Protein 3G1B (pdb70)

Sequence (167 aa):
LYRVLILNDDYTPAEFVVYVLERFFNKSREDATRIMLHVHQNGVGVCGVYTYEVAETKVAQVIDSARRHQHPLQCTMEKDSLYRVLILNDDYTPAEFVVYVLERFFNKSREDATRIMLHVHQNGVGVCGVYTYEVAETKVAQVIDSARRHQQHPLQCTMEKDWLFWLF

Radius of gyration: 15.79 Å; Cα contacts (8 Å, |Δi|>4): 301; chains: 4; bounding box: 32×27×41 Å

Structure (mmCIF, N/CA/C/O backbone):
data_3G1B
#
_entry.id   3G1B
#
_cell.length_a   33.597
_cell.length_b   54.017
_cell.length_c   44.891
_cell.angle_alpha   90.000
_cell.angle_beta   110.480
_cell.angle_gamma   90.000
#
_symmetry.space_group_name_H-M   'P 1 21 1'
#
loop_
_entity.id
_entity.type
_entity.pdbx_description
1 polymer 'ATP-dependent Clp protease adapter protein clpS'
2 polymer '10-residue peptide'
3 non-polymer 'MAGNESIUM ION'
4 water water
#
loop_
_atom_site.group_PDB
_atom_site.id
_atom_site.type_symbol
_atom_site.label_atom_id
_atom_site.label_alt_id
_atom_site.label_comp_id
_atom_site.label_asym_id
_atom_site.label_entity_id
_atom_site.label_seq_id
_atom_site.pdbx_PDB_ins_code
_atom_site.Cartn_x
_atom_site.Cartn_y
_atom_site.Cartn_z
_atom_site.occupancy
_atom_site.B_iso_or_equiv
_atom_site.auth_seq_id
_atom_site.auth_comp_id
_atom_site.auth_asym_id
_atom_site.auth_atom_id
_atom_site.pdbx_PDB_model_num
ATOM 1 N N . LEU A 1 6 ? -7.929 -4.411 24.902 1.00 14.90 40 LEU A N 1
ATOM 2 C CA . LEU A 1 6 ? -6.935 -4.773 25.892 1.00 13.69 40 LEU A CA 1
ATOM 3 C C . LEU A 1 6 ? -5.593 -4.995 25.205 1.00 13.17 40 LEU A C 1
ATOM 4 O O . LEU A 1 6 ? -5.528 -5.161 23.989 1.00 14.81 40 LEU A O 1
ATOM 19 N N . TYR A 1 7 ? -4.536 -5.034 26.005 1.00 12.22 41 TYR A N 1
ATOM 20 C CA . TYR A 1 7 ? -3.163 -5.085 25.520 1.00 13.67 41 TYR A CA 1
ATOM 21 C C . TYR A 1 7 ? -2.398 -6.169 26.252 1.00 12.66 41 TYR A C 1
ATOM 22 O O . TYR A 1 7 ? -2.442 -6.250 27.476 1.00 14.14 41 TYR A O 1
ATOM 40 N N . ARG A 1 8 ? -1.698 -7.011 25.499 1.00 11.94 42 ARG A N 1
ATOM 41 C CA . ARG A 1 8 ? -0.880 -8.053 26.084 1.00 12.32 42 ARG A CA 1
ATOM 42 C C . ARG A 1 8 ? 0.533 -7.513 26.302 1.00 13.18 42 ARG A C 1
ATOM 43 O O . ARG A 1 8 ? 1.065 -6.753 25.474 1.00 13.26 42 ARG A O 1
ATOM 64 N N . VAL A 1 9 ? 1.114 -7.878 27.439 1.00 11.46 43 VAL A N 1
ATOM 65 C CA . VAL A 1 9 ? 2.485 -7.541 27.772 1.00 10.87 43 VAL A CA 1
ATOM 66 C C . VAL A 1 9 ? 3.367 -8.735 27.429 1.00 11.48 43 VAL A C 1
ATOM 67 O O . VAL A 1 9 ? 3.066 -9.873 27.802 1.00 12.11 43 VAL A O 1
ATOM 80 N N . LEU A 1 10 ? 4.442 -8.469 26.694 1.00 11.46 44 LEU A N 1
ATOM 81 C CA . LEU A 1 10 ? 5.362 -9.494 26.227 1.00 11.39 44 LEU A CA 1
ATOM 82 C C . LEU A 1 10 ? 6.740 -9.327 26.826 1.00 11.35 44 LEU A C 1
ATOM 83 O O . LEU A 1 10 ? 7.191 -8.201 27.055 1.00 11.13 44 LEU A O 1
ATOM 99 N N . ILE A 1 11 ? 7.431 -10.441 27.050 1.00 11.32 45 ILE A N 1
ATOM 100 C CA . ILE A 1 11 ? 8.871 -10.377 27.259 1.00 10.67 45 ILE A CA 1
ATOM 101 C C . ILE A 1 11 ? 9.556 -11.106 26.116 1.00 10.90 45 ILE A C 1
ATOM 102 O O . ILE A 1 11 ? 9.024 -12.092 25.596 1.00 14.52 45 ILE A O 1
ATOM 118 N N . LEU A 1 12 ? 10.724 -10.602 25.720 1.00 11.68 46 LEU A N 1
ATOM 119 C CA . LEU A 1 12 ? 11.493 -11.164 24.624 1.00 10.80 46 LEU A CA 1
ATOM 120 C C . LEU A 1 12 ? 12.704 -11.878 25.203 1.00 10.41 46 LEU A C 1
ATOM 121 O O . LEU A 1 12 ? 13.255 -11.457 26.210 1.00 11.69 46 LEU A O 1
ATOM 137 N N . ASN A 1 13 ? 13.129 -12.960 24.559 1.00 11.91 47 ASN A N 1
ATOM 138 C CA . ASN A 1 13 ? 14.331 -13.659 24.985 1.00 10.96 47 ASN A CA 1
ATOM 139 C C . ASN A 1 13 ? 15.582 -12.838 24.692 1.00 11.50 47 ASN A C 1
ATOM 140 O O . ASN A 1 13 ? 15.607 -12.052 23.761 1.00 14.14 47 ASN A O 1
ATOM 151 N N . ASP A 1 14 ? 16.604 -13.034 25.511 1.00 13.80 48 ASP A N 1
ATOM 152 C CA . ASP A 1 14 ? 17.938 -12.514 25.224 1.00 14.76 48 ASP A CA 1
ATOM 153 C C . ASP A 1 14 ? 18.917 -13.494 25.867 1.00 14.87 48 ASP A C 1
ATOM 154 O O . ASP A 1 14 ? 18.500 -14.344 26.666 1.00 16.48 48 ASP A O 1
ATOM 163 N N . ASP A 1 15 ? 20.201 -13.389 25.543 1.00 17.26 49 ASP A N 1
ATOM 164 C CA . ASP A 1 15 ? 21.173 -14.370 26.029 1.00 22.29 49 ASP A CA 1
ATOM 165 C C . ASP A 1 15 ? 21.889 -13.951 27.317 1.00 20.10 49 ASP A C 1
ATOM 166 O O . ASP A 1 15 ? 22.865 -14.581 27.716 1.00 22.55 49 ASP A O 1
ATOM 175 N N . TYR A 1 16 ? 21.409 -12.888 27.951 1.00 14.36 50 TYR A N 1
ATOM 176 C CA . TYR A 1 16 ? 22.046 -12.329 29.141 1.00 16.19 50 TYR A CA 1
ATOM 177 C C . TYR A 1 16 ? 21.245 -12.445 30.436 1.00 15.27 50 TYR A C 1
ATOM 178 O O . TYR A 1 16 ? 21.808 -12.691 31.505 1.00 16.75 50 TYR A O 1
ATOM 196 N N . THR A 1 17 ? 19.947 -12.193 30.359 1.00 12.34 51 THR A N 1
ATOM 197 C CA . THR A 1 17 ? 19.118 -12.174 31.555 1.00 11.73 51 THR A CA 1
ATOM 198 C C . THR A 1 17 ? 19.031 -13.590 32.129 1.00 11.87 51 THR A C 1
ATOM 199 O O . THR A 1 17 ? 18.664 -14.524 31.399 1.00 13.24 51 THR A O 1
ATOM 210 N N . PRO A 1 18 ? 19.350 -13.764 33.431 1.00 13.27 52 PRO A N 1
ATOM 211 C CA . PRO A 1 18 ? 19.188 -15.105 34.015 1.00 11.67 52 PRO A CA 1
ATOM 212 C C . PRO A 1 18 ? 17.744 -15.587 34.046 1.00 11.31 52 PRO A C 1
ATOM 213 O O . PRO A 1 18 ? 16.818 -14.820 34.338 1.00 13.08 52 PRO A O 1
ATOM 224 N N . ALA A 1 19 ? 17.566 -16.872 33.791 1.00 11.94 53 ALA A N 1
ATOM 225 C CA . ALA A 1 19 ? 16.265 -17.498 33.859 1.00 13.27 53 ALA A CA 1
ATOM 226 C C . ALA A 1 19 ? 15.573 -17.211 35.189 1.00 12.91 53 ALA A C 1
ATOM 227 O O . ALA A 1 19 ? 14.376 -16.966 35.230 1.00 12.97 53 ALA A O 1
ATOM 234 N N . GLU A 1 20 ? 16.328 -17.217 36.283 1.00 12.91 54 GLU A N 1
ATOM 235 C CA . GLU A 1 20 ? 15.750 -17.026 37.605 1.00 14.86 54 GLU A CA 1
ATOM 236 C C . GLU A 1 20 ? 15.183 -15.622 37.755 1.00 13.98 54 GLU A C 1
ATOM 237 O O . GLU A 1 20 ? 14.237 -15.397 38.514 1.00 13.44 54 GLU A O 1
ATOM 249 N N . PHE A 1 21 ? 15.771 -14.660 37.046 1.00 11.29 55 PHE A N 1
ATOM 250 C CA . PHE A 1 21 ? 15.263 -13.303 37.104 1.00 11.58 55 PHE A CA 1
ATOM 251 C C . PHE A 1 21 ? 13.951 -13.186 36.343 1.00 12.24 55 PHE A C 1
ATOM 252 O O . PHE A 1 21 ? 13.037 -12.488 36.775 1.00 11.33 55 PHE A O 1
ATOM 269 N N . VAL A 1 22 ? 13.854 -13.866 35.212 1.00 11.84 56 VAL A N 1
ATOM 270 C CA . VAL A 1 22 ? 12.614 -13.889 34.450 1.00 13.32 56 VAL A CA 1
ATOM 271 C C . VAL A 1 22 ? 11.488 -14.491 35.292 1.00 11.43 56 VAL A C 1
ATOM 272 O O . VAL A 1 22 ? 10.387 -13.949 35.349 1.00 11.77 56 VAL A O 1
ATOM 285 N N . VAL A 1 23 ? 11.764 -15.596 35.983 1.00 10.60 57 VAL A N 1
ATOM 286 C CA . VAL A 1 23 ? 10.788 -16.185 36.889 1.00 10.86 57 VAL A CA 1
ATOM 287 C C . VAL A 1 23 ? 10.379 -15.179 37.961 1.00 11.32 57 VAL A C 1
ATOM 288 O O . VAL A 1 23 ? 9.188 -14.997 38.225 1.00 12.21 57 VAL A O 1
ATOM 301 N N . TYR A 1 24 ? 11.346 -14.501 38.559 1.00 11.07 58 TYR A N 1
ATOM 302 C CA . TYR A 1 24 ? 11.044 -13.453 39.553 1.00 10.95 58 TYR A CA 1
ATOM 303 C C . TYR A 1 24 ? 10.097 -12.379 38.987 1.00 11.13 58 TYR A C 1
ATOM 304 O O . TYR A 1 24 ? 9.098 -12.013 39.623 1.00 12.75 58 TYR A O 1
ATOM 322 N N . VAL A 1 25 ? 10.423 -11.861 37.808 1.00 12.07 59 VAL A N 1
ATOM 323 C CA . VAL A 1 25 ? 9.603 -10.842 37.163 1.00 13.97 59 VAL A CA 1
ATOM 324 C C . VAL A 1 25 ? 8.164 -11.329 36.997 1.00 11.91 59 VAL A C 1
ATOM 325 O O . VAL A 1 25 ? 7.209 -10.601 37.255 1.00 12.58 59 VAL A O 1
ATOM 338 N N . LEU A 1 26 ? 8.002 -12.556 36.537 1.00 10.54 60 LEU A N 1
ATOM 339 C CA . LEU A 1 26 ? 6.677 -13.081 36.252 1.00 9.53 60 LEU A CA 1
ATOM 340 C C . LEU A 1 26 ? 5.875 -13.243 37.544 1.00 11.56 60 LEU A C 1
ATOM 341 O O . LEU A 1 26 ? 4.683 -12.926 37.577 1.00 11.89 60 LEU A O 1
ATOM 357 N N . GLU A 1 27 ? 6.524 -13.750 38.595 1.00 10.98 61 GLU A N 1
ATOM 358 C CA . GLU A 1 27 ? 5.890 -13.884 39.902 1.00 12.64 61 GLU A CA 1
ATOM 359 C C . GLU A 1 27 ? 5.514 -12.523 40.478 1.00 13.44 61 GLU A C 1
ATOM 360 O O . GLU A 1 27 ? 4.390 -12.319 40.921 1.00 14.42 61 GLU A O 1
ATOM 372 N N . ARG A 1 28 ? 6.456 -11.590 40.465 1.00 12.68 62 ARG A N 1
ATOM 373 C CA . ARG A 1 28 ? 6.243 -10.320 41.149 1.00 11.70 62 ARG A CA 1
ATOM 374 C C . ARG A 1 28 ? 5.316 -9.374 40.388 1.00 16.53 62 ARG A C 1
ATOM 375 O O . ARG A 1 28 ? 4.395 -8.814 40.975 1.00 16.02 62 ARG A O 1
ATOM 396 N N . PHE A 1 29 ? 5.582 -9.162 39.102 1.00 12.48 63 PHE A N 1
ATOM 397 C CA . PHE A 1 29 ? 4.869 -8.131 38.352 1.00 13.30 63 PHE A CA 1
ATOM 398 C C . PHE A 1 29 ? 3.642 -8.650 37.632 1.00 11.88 63 PHE A C 1
ATOM 399 O O . PHE A 1 29 ? 2.798 -7.864 37.227 1.00 13.30 63 PHE A O 1
ATOM 416 N N . PHE A 1 30 ? 3.526 -9.966 37.479 1.00 10.61 64 PHE A N 1
ATOM 417 C CA . PHE A 1 30 ? 2.380 -10.535 36.782 1.00 10.86 64 PHE A CA 1
ATOM 418 C C . PHE A 1 30 ? 1.644 -11.603 37.608 1.00 12.06 64 PHE A C 1
ATOM 419 O O . PHE A 1 30 ? 0.771 -12.299 37.094 1.00 13.76 64 PHE A O 1
ATOM 436 N N . ASN A 1 31 ? 2.027 -11.697 38.878 1.00 12.43 65 ASN A N 1
ATOM 437 C CA . ASN A 1 31 ? 1.338 -12.553 39.851 1.00 12.60 65 ASN A CA 1
ATOM 438 C C . ASN A 1 31 ? 1.230 -13.998 39.411 1.00 13.54 65 ASN A C 1
ATOM 439 O O . ASN A 1 31 ? 0.237 -14.665 39.699 1.00 13.51 65 ASN A O 1
ATOM 450 N N . LYS A 1 32 ? 2.254 -14.493 38.725 1.00 12.45 66 LYS A N 1
ATOM 451 C CA . LYS A 1 32 ? 2.285 -15.889 38.305 1.00 12.33 66 LYS A CA 1
ATOM 452 C C . LYS A 1 32 ? 2.758 -16.773 39.434 1.00 12.48 66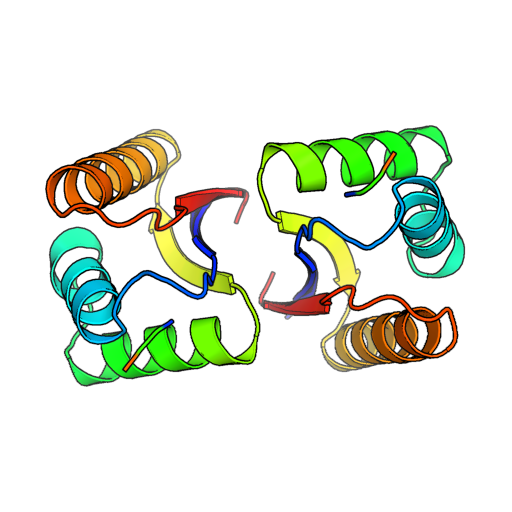 LYS A C 1
ATOM 453 O O . LYS A 1 32 ? 3.656 -16.406 40.187 1.00 12.64 66 LYS A O 1
ATOM 472 N N . SER A 1 33 ? 2.161 -17.951 39.539 1.00 13.13 67 SER A N 1
ATOM 473 C CA . SER A 1 33 ? 2.669 -18.971 40.440 1.00 11.42 67 SER A CA 1
ATOM 474 C C . SER A 1 33 ? 4.059 -19.400 39.991 1.00 11.47 67 SER A C 1
ATOM 475 O O . SER A 1 33 ? 4.464 -19.137 38.849 1.00 12.37 67 SER A O 1
ATOM 483 N N . ARG A 1 34 ? 4.802 -20.050 40.875 1.00 12.12 68 ARG A N 1
ATOM 484 C CA . ARG A 1 34 ? 6.146 -20.486 40.521 1.00 13.50 68 ARG A CA 1
ATOM 485 C C . ARG A 1 34 ? 6.113 -21.336 39.253 1.00 14.27 68 ARG A C 1
ATOM 486 O O . ARG A 1 34 ? 6.911 -21.125 38.338 1.00 13.13 68 ARG A O 1
ATOM 507 N N . GLU A 1 35 ? 5.210 -22.307 39.194 1.00 12.74 69 GLU A N 1
ATOM 508 C CA . GLU A 1 35 ? 5.159 -23.204 38.051 1.00 13.39 69 GLU A CA 1
ATOM 509 C C . GLU A 1 35 ? 4.782 -22.448 36.769 1.00 12.76 69 GLU A C 1
ATOM 510 O O . GLU A 1 35 ? 5.347 -22.702 35.714 1.00 14.08 69 GLU A O 1
ATOM 522 N N . ASP A 1 36 ? 3.797 -21.561 36.851 1.00 12.69 70 ASP A N 1
ATOM 523 C CA . ASP A 1 36 ? 3.330 -20.829 35.676 1.00 13.01 70 ASP A CA 1
ATOM 524 C C . ASP A 1 36 ? 4.448 -19.885 35.186 1.00 12.43 70 ASP A C 1
ATOM 525 O O . ASP A 1 36 ? 4.690 -19.744 33.986 1.00 12.02 70 ASP A O 1
ATOM 534 N N . ALA A 1 37 ? 5.138 -19.253 36.126 1.00 11.41 71 ALA A N 1
A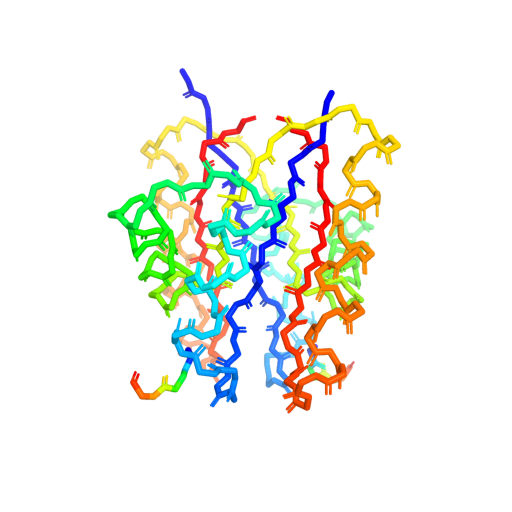TOM 535 C CA . ALA A 1 37 ? 6.261 -18.401 35.788 1.00 11.44 71 ALA A CA 1
ATOM 536 C C . ALA A 1 37 ? 7.360 -19.195 35.091 1.00 12.72 71 ALA A C 1
ATOM 537 O O . ALA A 1 37 ? 7.951 -18.722 34.117 1.00 11.72 71 ALA A O 1
ATOM 544 N N . THR A 1 38 ? 7.653 -20.377 35.619 1.00 11.40 72 THR A N 1
ATOM 545 C CA . THR A 1 38 ? 8.650 -21.259 35.012 1.00 10.74 72 THR A CA 1
ATOM 546 C C . THR A 1 38 ? 8.229 -21.654 33.583 1.00 11.55 72 THR A C 1
ATOM 547 O O . THR A 1 38 ? 9.037 -21.626 32.636 1.00 11.48 72 THR A O 1
ATOM 558 N N . ARG A 1 39 ? 6.956 -21.993 33.420 1.00 10.31 73 ARG A N 1
ATOM 559 C CA . ARG A 1 39 ? 6.390 -22.365 32.134 1.00 11.51 73 ARG A CA 1
ATOM 560 C C . ARG A 1 39 ? 6.605 -21.261 31.105 1.00 10.82 73 ARG A C 1
ATOM 561 O O . ARG A 1 39 ? 7.044 -21.503 29.981 1.00 11.15 73 ARG A O 1
ATOM 582 N N . ILE A 1 40 ? 6.268 -20.034 31.479 1.00 10.25 74 ILE A N 1
ATOM 583 C CA . ILE A 1 40 ? 6.351 -18.929 30.539 1.00 10.42 74 ILE A CA 1
ATOM 584 C C . ILE A 1 40 ? 7.835 -18.629 30.267 1.00 11.58 74 ILE A C 1
ATOM 585 O O . ILE A 1 40 ? 8.224 -18.387 29.126 1.00 12.19 74 ILE A O 1
ATOM 601 N N . MET A 1 41 ? 8.670 -18.667 31.299 1.00 12.25 75 MET A N 1
ATOM 602 C CA . MET A 1 41 ? 10.091 -18.459 31.114 1.00 12.46 75 MET A CA 1
ATOM 603 C C . MET A 1 41 ? 10.658 -19.442 30.076 1.00 11.29 75 MET A C 1
ATOM 604 O O . MET A 1 41 ? 11.419 -19.038 29.189 1.00 12.79 75 MET A O 1
ATOM 618 N N . LEU A 1 42 ? 10.286 -20.719 30.169 1.00 11.41 76 LEU A N 1
ATOM 619 C CA . LEU A 1 42 ? 10.790 -21.720 29.220 1.00 11.25 76 LEU A CA 1
ATOM 620 C C . LEU A 1 42 ? 10.274 -21.463 27.833 1.00 13.61 76 LEU A C 1
ATOM 621 O O . LEU A 1 42 ? 10.988 -21.657 26.841 1.00 14.07 76 LEU A O 1
ATOM 637 N N . HIS A 1 43 ? 9.016 -21.054 27.744 1.00 14.11 77 HIS A N 1
ATOM 638 C CA . HIS A 1 43 ? 8.422 -20.774 26.461 1.00 14.89 77 HIS A CA 1
ATOM 639 C C . HIS A 1 43 ? 9.166 -19.633 25.764 1.00 15.35 77 HIS A C 1
ATOM 640 O O . HIS A 1 43 ? 9.442 -19.699 24.571 1.00 16.95 77 HIS A O 1
ATOM 654 N N . VAL A 1 44 ? 9.530 -18.595 26.510 1.00 13.30 78 VAL A N 1
ATOM 655 C CA . VAL A 1 44 ? 10.265 -17.473 25.943 1.00 13.40 78 VAL A CA 1
ATOM 656 C C . VAL A 1 44 ? 11.674 -17.874 25.527 1.00 13.92 78 VAL A C 1
ATOM 657 O O . VAL A 1 44 ? 12.180 -17.425 24.502 1.00 13.01 78 VAL A O 1
ATOM 670 N N . HIS A 1 45 ? 12.317 -18.712 26.326 1.00 11.80 79 HIS A N 1
ATOM 671 C CA . HIS A 1 45 ? 13.656 -19.182 26.019 1.00 14.93 79 HIS A CA 1
ATOM 672 C C . HIS A 1 45 ? 13.656 -19.952 24.696 1.00 16.56 79 HIS A C 1
ATOM 673 O O . HIS A 1 45 ? 14.552 -19.787 23.861 1.00 16.71 79 HIS A O 1
ATOM 687 N N . GLN A 1 46 ? 12.637 -20.784 24.494 1.00 14.44 80 GLN A N 1
ATOM 688 C CA . GLN A 1 46 ? 12.566 -21.650 23.315 1.00 15.24 80 GLN A CA 1
ATOM 689 C C . GLN A 1 46 ? 12.026 -20.953 22.067 1.00 18.82 80 GLN A C 1
ATOM 690 O O . GLN A 1 46 ? 12.452 -21.253 20.955 1.00 25.25 80 GLN A O 1
ATOM 704 N N . ASN A 1 47 ? 11.102 -20.017 22.239 1.00 14.93 81 ASN A N 1
ATOM 705 C CA . ASN A 1 47 ? 10.375 -19.466 21.101 1.00 17.03 81 ASN A CA 1
ATOM 706 C C . ASN A 1 47 ? 10.627 -17.992 20.832 1.00 14.96 81 ASN A C 1
ATOM 707 O O . ASN A 1 47 ? 10.194 -17.466 19.823 1.00 15.95 81 ASN A O 1
ATOM 718 N N . GLY A 1 48 ? 11.299 -17.322 21.761 1.00 14.13 82 GLY A N 1
ATOM 719 C CA . GLY A 1 48 ? 11.751 -15.952 21.568 1.00 14.76 82 GLY A CA 1
ATOM 720 C C . GLY A 1 48 ? 10.914 -14.871 22.233 1.00 12.35 82 GLY A C 1
ATOM 721 O O . GLY A 1 48 ? 11.360 -13.746 22.393 1.00 13.09 82 GLY A O 1
ATOM 725 N N . VAL A 1 49 ? 9.693 -15.220 22.619 1.00 14.15 83 VAL A N 1
ATOM 726 C CA . VAL A 1 49 ? 8.726 -14.242 23.099 1.00 13.52 83 VAL A CA 1
ATOM 727 C C . VAL A 1 49 ? 7.643 -14.997 23.842 1.00 15.62 83 VAL A C 1
ATOM 728 O O . VAL A 1 49 ? 7.439 -16.191 23.613 1.00 17.12 83 VAL A O 1
ATOM 741 N N . GLY A 1 50 ? 6.964 -14.311 24.755 1.00 15.11 84 GLY A N 1
ATOM 742 C CA . GLY A 1 50 ? 5.858 -14.915 25.463 1.00 17.13 84 GLY A CA 1
ATOM 743 C C . GLY A 1 50 ? 5.018 -13.890 26.173 1.00 16.26 84 GLY A C 1
ATOM 744 O O . GLY A 1 50 ? 5.480 -12.787 26.472 1.00 13.99 84 GLY A O 1
ATOM 748 N N . VAL A 1 51 ? 3.779 -14.283 26.444 1.00 15.60 85 VAL A N 1
ATOM 749 C CA . VAL A 1 51 ? 2.772 -13.408 27.014 1.00 13.84 85 VAL A CA 1
ATOM 750 C C . VAL A 1 51 ? 2.775 -13.474 28.539 1.00 13.08 85 VAL A C 1
ATOM 751 O O . VAL A 1 51 ? 2.664 -14.552 29.139 1.00 15.67 85 VAL A O 1
ATOM 764 N N . CYS A 1 52 ? 2.899 -12.305 29.157 1.00 13.22 86 CYS A N 1
ATOM 765 C CA . CYS A 1 52 ? 2.946 -12.153 30.615 1.00 13.14 86 CYS A CA 1
ATOM 766 C C . CYS A 1 52 ? 1.591 -11.859 31.249 1.00 14.71 86 CYS A C 1
ATOM 767 O O . CYS A 1 52 ? 1.365 -12.221 32.398 1.00 14.13 86 CYS A O 1
ATOM 775 N N . GLY A 1 53 ? 0.717 -11.177 30.516 1.00 13.72 87 GLY A N 1
ATOM 776 C CA . GLY A 1 53 ? -0.606 -10.834 31.008 1.00 13.70 87 GLY A CA 1
ATOM 777 C C . GLY A 1 53 ? -1.312 -9.930 30.020 1.00 12.26 87 GLY A C 1
ATOM 778 O O . GLY A 1 53 ? -0.709 -9.479 29.039 1.00 13.64 87 GLY A O 1
ATOM 782 N N . VAL A 1 54 ? -2.597 -9.685 30.250 1.00 14.06 88 VAL A N 1
ATOM 783 C CA . VAL A 1 54 ? -3.416 -8.849 29.389 1.00 13.44 88 VAL A CA 1
ATOM 784 C C . VAL A 1 54 ? -4.141 -7.836 30.267 1.00 15.03 88 VAL A C 1
ATOM 785 O O . VAL A 1 54 ? -4.763 -8.215 31.271 1.00 14.58 88 VAL A O 1
ATOM 798 N N . TYR A 1 55 ? -4.052 -6.558 29.892 1.00 11.88 89 TYR A N 1
ATOM 799 C CA . TYR A 1 55 ? -4.513 -5.459 30.747 1.00 11.70 89 TYR A CA 1
ATOM 800 C C . TYR A 1 55 ? -5.075 -4.345 29.882 1.00 13.12 89 TYR A C 1
ATOM 801 O O . TYR A 1 55 ? -4.900 -4.330 28.659 1.00 12.09 89 TYR A O 1
ATOM 819 N N . THR A 1 56 ? -5.746 -3.391 30.507 1.00 13.23 90 THR A N 1
ATOM 820 C CA . THR A 1 56 ? -6.091 -2.166 29.822 1.00 12.17 90 THR A CA 1
ATOM 821 C C . THR A 1 56 ? -4.786 -1.466 29.446 1.00 13.38 90 THR A C 1
ATOM 822 O O . THR A 1 56 ? -3.729 -1.736 30.032 1.00 13.22 90 THR A O 1
ATOM 833 N N . TYR A 1 57 ? -4.861 -0.552 28.490 1.00 12.43 91 TYR A N 1
ATOM 834 C CA . TYR A 1 57 ? -3.670 0.078 27.937 1.00 12.54 91 TYR A CA 1
ATOM 835 C C . TYR A 1 57 ? -2.744 0.687 28.995 1.00 14.04 91 TYR A C 1
ATOM 836 O O . TYR A 1 57 ? -1.544 0.430 29.009 1.00 12.94 91 TYR A O 1
ATOM 854 N N . GLU A 1 58 ? -3.300 1.489 29.891 1.00 13.15 92 GLU A N 1
ATOM 855 C CA . GLU A 1 58 ? -2.495 2.205 30.877 1.00 12.38 92 GLU A CA 1
ATOM 856 C C . GLU A 1 58 ? 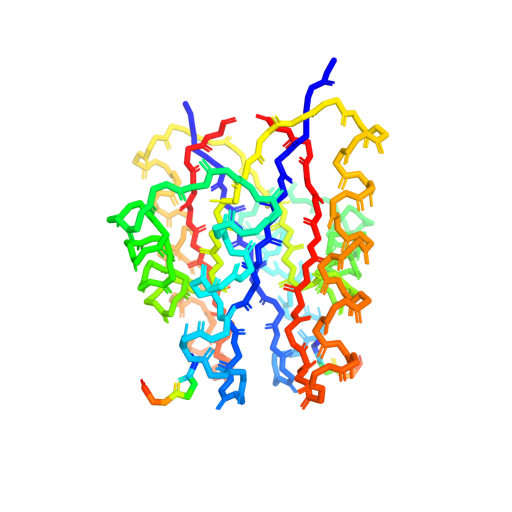-1.848 1.267 31.874 1.00 12.63 92 GLU A C 1
ATOM 857 O O . GLU A 1 58 ? -0.729 1.519 32.329 1.00 14.77 92 GLU A O 1
ATOM 869 N N . VAL A 1 59 ? -2.538 0.180 32.203 1.00 11.49 93 VAL A N 1
ATOM 870 C CA . VAL A 1 59 ? -1.993 -0.786 33.140 1.00 12.46 93 VAL A CA 1
ATOM 871 C C . VAL A 1 59 ? -0.882 -1.590 32.451 1.00 12.91 93 VAL A C 1
ATOM 872 O O . VAL A 1 59 ? 0.163 -1.851 33.053 1.00 12.08 93 VAL A O 1
ATOM 885 N N . ALA A 1 60 ? -1.091 -1.977 31.194 1.00 12.21 94 ALA A N 1
ATOM 886 C CA . ALA A 1 60 ? -0.034 -2.595 30.420 1.00 10.63 94 ALA A CA 1
ATOM 887 C C . ALA A 1 60 ? 1.219 -1.705 30.390 1.00 12.85 94 ALA A C 1
ATOM 888 O O . ALA A 1 60 ? 2.340 -2.182 30.599 1.00 12.63 94 ALA A O 1
ATOM 895 N N . GLU A 1 61 ? 1.041 -0.411 30.128 1.00 12.59 95 GLU A N 1
ATOM 896 C CA . GLU A 1 61 ? 2.179 0.516 30.100 1.00 11.95 95 GLU A CA 1
ATOM 897 C C . GLU A 1 61 ? 2.893 0.514 31.445 1.00 11.97 95 GLU A C 1
ATOM 898 O O . GLU A 1 61 ? 4.116 0.572 31.513 1.00 11.89 95 GLU A O 1
ATOM 910 N N . THR A 1 62 ? 2.119 0.481 32.523 1.00 10.28 96 THR A N 1
ATOM 911 C CA . THR A 1 62 ? 2.675 0.461 33.876 1.00 11.21 96 THR A CA 1
ATOM 912 C C . THR A 1 62 ? 3.522 -0.786 34.116 1.00 10.39 96 THR A C 1
ATOM 913 O O . THR A 1 62 ? 4.634 -0.715 34.646 1.00 11.94 96 THR A O 1
ATOM 924 N N . LYS A 1 63 ? 3.001 -1.943 33.734 1.00 11.44 97 LYS A N 1
ATOM 925 C CA . LYS A 1 63 ? 3.723 -3.192 33.901 1.00 10.01 97 LYS A CA 1
ATOM 926 C C . LYS A 1 63 ? 4.988 -3.232 33.069 1.00 11.53 97 LYS A C 1
ATOM 927 O O . LYS A 1 63 ? 6.041 -3.638 33.565 1.00 11.25 97 LYS A O 1
ATOM 946 N N . VAL A 1 64 ? 4.910 -2.794 31.817 1.00 11.34 98 VAL A N 1
ATOM 947 C CA . VAL A 1 64 ? 6.101 -2.738 30.977 1.00 11.52 98 VAL A CA 1
ATOM 948 C C . VAL A 1 64 ? 7.177 -1.888 31.670 1.00 12.26 98 VAL A C 1
ATOM 949 O O . VAL A 1 64 ? 8.341 -2.286 31.783 1.00 11.07 98 VAL A O 1
ATOM 962 N N . ALA A 1 65 ? 6.783 -0.707 32.131 1.00 11.28 99 ALA A N 1
ATOM 963 C CA . ALA A 1 65 ? 7.696 0.201 32.818 1.00 11.24 99 ALA A CA 1
ATOM 964 C C . ALA A 1 65 ? 8.292 -0.419 34.088 1.00 10.73 99 ALA A C 1
ATOM 965 O O . ALA A 1 65 ? 9.492 -0.309 34.350 1.00 10.78 99 ALA A O 1
ATOM 972 N N . GLN A 1 66 ? 7.462 -1.076 34.889 1.00 11.09 100 GLN A N 1
ATOM 973 C CA . GLN A 1 66 ? 7.961 -1.689 36.103 1.00 10.95 100 GLN A CA 1
ATOM 974 C C . GLN A 1 66 ? 8.970 -2.786 35.799 1.00 10.42 100 GLN A C 1
ATOM 975 O O . GLN A 1 66 ? 9.984 -2.897 36.490 1.00 10.85 100 GLN A O 1
ATOM 989 N N . VAL A 1 67 ? 8.722 -3.582 34.762 1.00 10.27 101 VAL A N 1
ATOM 990 C CA . VAL A 1 67 ? 9.675 -4.624 34.371 1.00 10.33 101 VAL A CA 1
ATOM 991 C C . VAL A 1 67 ? 11.001 -4.023 33.892 1.00 10.16 101 VAL A C 1
ATOM 992 O O . VAL A 1 67 ? 12.077 -4.474 34.275 1.00 11.27 101 VAL A O 1
ATOM 1005 N N . ILE A 1 68 ? 10.938 -2.981 33.062 1.00 11.21 102 ILE A N 1
ATOM 1006 C CA . ILE A 1 68 ? 12.157 -2.383 32.528 1.00 10.96 102 ILE A CA 1
ATOM 1007 C C . ILE A 1 68 ? 12.960 -1.751 33.664 1.00 10.37 102 ILE A C 1
ATOM 1008 O O . ILE A 1 68 ? 14.173 -1.937 33.743 1.00 11.59 102 ILE A O 1
ATOM 1024 N N . ASP A 1 69 ? 12.285 -1.047 34.568 1.00 10.54 103 ASP A N 1
ATOM 1025 C CA . ASP A 1 69 ? 12.943 -0.429 35.713 1.00 11.92 103 ASP A CA 1
ATOM 1026 C C . ASP A 1 69 ? 13.659 -1.517 36.534 1.00 11.62 103 ASP A C 1
ATOM 1027 O O . ASP A 1 69 ? 14.855 -1.412 36.847 1.00 12.21 103 ASP A O 1
ATOM 1036 N N . SER A 1 70 ? 12.926 -2.559 36.891 1.00 10.61 104 SER A N 1
ATOM 1037 C CA . SER A 1 70 ? 13.491 -3.640 37.682 1.00 9.86 104 SER A CA 1
ATOM 1038 C C . SER A 1 70 ? 14.663 -4.294 36.976 1.00 12.85 104 SER A C 1
ATOM 1039 O O . SER A 1 70 ? 15.726 -4.485 37.565 1.00 12.36 104 SER A O 1
ATOM 1047 N N . ALA A 1 71 ? 14.493 -4.630 35.706 1.00 10.42 105 ALA A N 1
ATOM 1048 C CA . ALA A 1 71 ? 15.559 -5.283 34.943 1.00 11.08 105 ALA A CA 1
ATOM 1049 C C . ALA A 1 71 ? 16.826 -4.462 34.899 1.00 11.41 105 ALA A C 1
ATOM 1050 O O . ALA A 1 71 ? 17.903 -4.974 35.200 1.00 12.12 105 ALA A O 1
ATOM 1057 N N . ARG A 1 72 ? 16.725 -3.189 34.523 1.00 10.88 106 ARG A N 1
ATOM 1058 C CA . ARG A 1 72 ? 17.943 -2.392 34.361 1.00 12.83 106 ARG A CA 1
ATOM 1059 C C . ARG A 1 72 ? 18.656 -2.157 35.688 1.00 12.01 106 ARG A C 1
ATOM 1060 O O . ARG A 1 72 ? 19.885 -2.138 35.725 1.00 12.97 106 ARG A O 1
ATOM 1081 N N . ARG A 1 73 ? 17.900 -1.973 36.766 1.00 10.17 107 ARG A N 1
ATOM 1082 C CA . ARG A 1 73 ? 18.501 -1.795 38.089 1.00 11.91 107 ARG A CA 1
ATOM 1083 C C . ARG A 1 73 ? 19.188 -3.069 38.547 1.00 13.57 107 ARG A C 1
ATOM 1084 O O . ARG A 1 73 ? 20.147 -3.008 39.305 1.00 12.70 107 ARG A O 1
ATOM 1105 N N . HIS A 1 74 ? 18.717 -4.218 38.064 1.00 11.33 108 HIS A N 1
ATOM 1106 C CA . HIS A 1 74 ? 19.385 -5.496 38.317 1.00 10.59 108 HIS A CA 1
ATOM 1107 C C . HIS A 1 74 ? 20.398 -5.851 37.218 1.00 10.55 108 HIS A C 1
ATOM 1108 O O . HIS A 1 74 ? 20.808 -7.001 37.103 1.00 13.01 108 HIS A O 1
ATOM 1122 N N . GLN A 1 75 ? 20.773 -4.868 36.395 1.00 13.04 109 GLN A N 1
ATOM 1123 C CA . GLN A 1 75 ? 21.819 -5.040 35.388 1.00 13.01 109 GLN A CA 1
ATOM 1124 C C . GLN A 1 75 ? 21.481 -6.108 34.365 1.00 14.63 109 GLN A C 1
ATOM 1125 O O . GLN A 1 75 ? 22.351 -6.846 33.917 1.00 15.48 109 GLN A O 1
ATOM 1139 N N . HIS A 1 76 ? 20.212 -6.181 33.972 1.00 13.17 110 HIS A N 1
ATOM 1140 C CA . HIS A 1 76 ? 19.794 -7.098 32.917 1.00 11.84 110 HIS A CA 1
ATOM 1141 C C . HIS A 1 76 ? 19.131 -6.322 31.793 1.00 12.34 110 HIS A C 1
ATOM 1142 O O . HIS A 1 76 ? 18.390 -5.376 32.045 1.00 12.07 110 HIS A O 1
ATOM 1156 N N . PRO A 1 77 ? 19.373 -6.749 30.549 1.00 11.59 111 PRO A N 1
ATOM 1157 C CA . PRO A 1 77 ? 18.836 -6.034 29.382 1.00 11.63 111 PRO A CA 1
ATOM 1158 C C . PRO A 1 77 ? 17.439 -6.496 28.961 1.00 11.50 111 PRO A C 1
ATOM 1159 O O . PRO A 1 77 ? 16.965 -6.123 27.882 1.00 12.69 111 PRO A O 1
ATOM 1170 N N . LEU A 1 78 ? 16.805 -7.332 29.776 1.00 12.94 112 LEU A N 1
ATOM 1171 C CA . LEU A 1 78 ? 15.478 -7.866 29.467 1.00 13.18 112 LEU A CA 1
ATOM 1172 C C . LEU A 1 78 ? 14.557 -6.854 28.797 1.00 12.14 112 LEU A C 1
ATOM 1173 O O . LEU A 1 78 ? 14.309 -5.765 29.316 1.00 13.24 112 LEU A O 1
ATOM 1189 N N . GLN A 1 79 ? 14.017 -7.245 27.650 1.00 10.95 113 GLN A N 1
ATOM 1190 C CA . GLN A 1 79 ? 13.108 -6.420 26.885 1.00 14.05 113 GLN A CA 1
ATOM 1191 C C . GLN A 1 79 ? 11.666 -6.799 27.170 1.00 9.99 113 GLN A C 1
ATOM 1192 O O . GLN A 1 79 ? 11.306 -7.971 27.141 1.00 11.96 113 GLN A O 1
ATOM 1206 N N . CYS A 1 80 ? 10.855 -5.795 27.455 1.00 11.45 114 CYS A N 1
ATOM 1207 C CA . CYS A 1 80 ? 9.445 -5.968 27.736 1.00 12.17 114 CYS A CA 1
ATOM 1208 C C . CYS A 1 80 ? 8.683 -4.967 26.878 1.00 12.73 114 CYS A C 1
ATOM 1209 O O . CYS A 1 80 ? 9.060 -3.789 26.793 1.00 13.43 114 CYS A O 1
ATOM 1217 N N . THR A 1 81 ? 7.625 -5.430 26.228 1.00 11.58 115 THR A N 1
ATOM 1218 C CA . THR A 1 81 ? 6.882 -4.552 25.358 1.00 12.90 115 THR A CA 1
ATOM 1219 C C . THR A 1 81 ? 5.410 -4.940 25.391 1.00 13.43 115 THR A C 1
ATOM 1220 O O . THR A 1 81 ? 5.024 -5.794 26.185 1.00 13.32 115 THR A O 1
ATOM 1231 N N . MET A 1 82 ? 4.587 -4.295 24.567 1.00 13.10 116 MET A N 1
ATOM 1232 C CA . MET A 1 82 ? 3.154 -4.556 24.576 1.00 14.00 116 MET A CA 1
ATOM 1233 C C . MET A 1 82 ? 2.593 -4.504 23.163 1.00 15.50 116 MET A C 1
ATOM 1234 O O . MET A 1 82 ? 3.136 -3.835 22.285 1.00 16.68 116 MET A O 1
ATOM 1248 N N . GLU A 1 83 ? 1.501 -5.227 22.964 1.00 16.08 117 GLU A N 1
ATOM 1249 C CA . GLU A 1 83 ? 0.821 -5.320 21.660 1.00 18.25 117 GLU A CA 1
ATOM 1250 C C . GLU A 1 83 ? -0.678 -5.323 21.944 1.00 15.48 117 GLU A C 1
ATOM 1251 O O . GLU A 1 83 ? -1.091 -5.783 23.000 1.00 15.58 117 GLU A O 1
ATOM 1263 N N . LYS A 1 84 ? -1.495 -4.835 21.014 1.00 14.43 118 LYS A N 1
ATOM 1264 C CA . LYS A 1 84 ? -2.942 -5.032 21.126 1.00 15.97 118 LYS A CA 1
ATOM 1265 C C . LYS A 1 84 ? -3.223 -6.519 21.247 1.00 16.01 118 LYS A C 1
ATOM 1266 O O . LYS A 1 84 ? -2.644 -7.327 20.523 1.00 15.99 118 LYS A O 1
ATOM 1285 N N . ASP A 1 85 ? -4.106 -6.883 22.162 1.00 13.97 119 ASP A N 1
ATOM 1286 C CA . ASP A 1 85 ? -4.433 -8.272 22.361 1.00 15.29 119 ASP A CA 1
ATOM 1287 C C . ASP A 1 85 ? -5.452 -8.736 21.327 1.00 21.71 119 ASP A C 1
ATOM 1288 O O . ASP A 1 85 ? -5.725 -9.922 21.270 1.00 21.07 119 ASP A O 1
ATOM 1298 N N . SER B 1 5 ? -10.660 -20.343 17.152 1.00 27.12 39 SER B N 1
ATOM 1299 C CA . SER B 1 5 ? -9.536 -19.596 17.702 1.00 33.89 39 SER B CA 1
ATOM 1300 C C . SER B 1 5 ? -8.542 -19.307 16.597 1.00 28.94 39 SER B C 1
ATOM 1301 O O . SER B 1 5 ? -8.241 -20.178 15.787 1.00 34.45 39 SER B O 1
ATOM 1308 N N . LEU B 1 6 ? -8.026 -18.088 16.554 1.00 16.69 40 LEU B N 1
ATOM 1309 C CA . LEU B 1 6 ? -7.021 -17.749 15.559 1.00 14.79 40 LEU B CA 1
ATOM 1310 C C . LEU B 1 6 ? -5.692 -17.483 16.249 1.00 12.44 40 LEU B C 1
ATOM 1311 O O . LEU B 1 6 ? -5.641 -17.261 17.461 1.00 13.72 40 LEU B O 1
ATOM 1327 N N . TYR B 1 7 ? -4.630 -17.484 15.450 1.00 13.21 41 TYR B N 1
ATOM 1328 C CA . TYR B 1 7 ? -3.255 -17.406 15.933 1.00 11.99 41 TYR B CA 1
ATOM 1329 C C . TYR B 1 7 ? -2.480 -16.389 15.130 1.00 13.51 41 TYR B C 1
ATOM 1330 O O . TYR B 1 7 ? -2.566 -16.382 13.904 1.00 13.70 41 TYR B O 1
ATOM 1348 N N . ARG B 1 8 ? -1.756 -15.518 15.827 1.00 11.62 42 ARG B N 1
ATOM 1349 C CA . ARG B 1 8 ? -0.902 -14.543 15.175 1.00 11.16 42 ARG B CA 1
ATOM 1350 C C . ARG B 1 8 ? 0.499 -15.108 14.968 1.00 10.07 42 ARG B C 1
ATOM 1351 O O . ARG B 1 8 ? 1.062 -15.766 15.848 1.00 13.27 42 ARG B O 1
ATOM 1372 N N . VAL B 1 9 ? 1.047 -14.853 13.788 1.00 10.73 43 VAL B N 1
ATOM 1373 C CA . VAL B 1 9 ? 2.418 -15.237 13.483 1.00 10.95 43 VAL B CA 1
ATOM 1374 C C . VAL B 1 9 ? 3.315 -14.045 13.733 1.00 11.10 43 VAL B C 1
ATOM 1375 O O . VAL B 1 9 ? 3.026 -12.940 13.279 1.00 11.80 43 VAL B O 1
ATOM 1388 N N . LEU B 1 10 ? 4.393 -14.274 14.479 1.00 12.20 44 LEU B N 1
ATOM 1389 C CA . LEU B 1 10 ? 5.315 -13.230 14.892 1.00 10.47 44 LEU B CA 1
ATOM 1390 C C . LEU B 1 10 ? 6.691 -13.462 14.327 1.00 11.65 44 LEU B C 1
ATOM 1391 O O . LEU B 1 10 ? 7.122 -14.599 14.174 1.00 11.39 44 LEU B O 1
ATOM 1407 N N . ILE B 1 11 ? 7.406 -12.383 14.038 1.00 10.67 45 ILE B N 1
ATOM 1408 C CA . ILE B 1 11 ? 8.847 -12.494 13.867 1.00 12.78 45 ILE B CA 1
ATOM 1409 C C . ILE B 1 11 ? 9.563 -11.678 14.929 1.00 11.97 45 ILE B C 1
ATOM 1410 O O . ILE B 1 11 ? 9.010 -10.715 15.466 1.00 12.01 45 ILE B O 1
ATOM 1426 N N . LEU B 1 12 ? 10.791 -12.088 15.229 1.00 11.32 46 LEU B N 1
ATOM 1427 C CA . LEU B 1 12 ? 11.638 -11.445 16.230 1.00 12.89 46 LEU B CA 1
ATOM 1428 C C . LEU B 1 12 ? 12.790 -10.766 15.545 1.00 11.96 46 LEU B C 1
ATOM 1429 O O . LEU B 1 12 ? 13.340 -11.286 14.581 1.00 12.95 46 LEU B O 1
ATOM 1445 N N . ASN B 1 13 ? 13.174 -9.595 16.040 1.00 12.62 47 ASN B N 1
ATOM 1446 C CA . ASN B 1 13 ? 14.357 -8.938 15.526 1.00 10.50 47 ASN B CA 1
ATOM 1447 C C . ASN B 1 13 ? 15.616 -9.726 15.830 1.00 11.81 47 ASN B C 1
ATOM 1448 O O . ASN B 1 13 ? 15.690 -10.435 16.852 1.00 13.33 47 ASN B O 1
ATOM 1459 N N . ASP B 1 14 ? 16.599 -9.592 14.941 1.00 12.36 48 ASP B N 1
ATOM 1460 C CA . ASP B 1 14 ? 17.950 -10.026 15.223 1.00 10.87 48 ASP B CA 1
ATOM 1461 C C . ASP B 1 14 ? 18.911 -9.081 14.481 1.00 14.72 48 ASP B C 1
ATOM 1462 O O . ASP B 1 14 ? 18.476 -8.257 13.672 1.00 14.65 48 ASP B O 1
ATOM 1471 N N . ASP B 1 15 ? 20.201 -9.168 14.789 1.00 14.07 49 ASP B N 1
ATOM 1472 C CA . ASP B 1 15 ? 21.184 -8.249 14.235 1.00 13.55 49 ASP B CA 1
ATOM 1473 C C . ASP B 1 15 ? 21.818 -8.731 12.938 1.00 15.55 49 ASP B C 1
ATOM 1474 O O . ASP B 1 15 ? 22.719 -8.075 12.418 1.00 20.89 49 ASP B O 1
ATOM 1483 N N . TYR B 1 16 ? 21.365 -9.871 12.428 1.00 13.24 50 TYR B N 1
ATOM 1484 C CA . TYR B 1 16 ? 22.008 -10.527 11.302 1.00 15.33 50 TYR B CA 1
ATOM 1485 C C . TYR B 1 16 ? 21.178 -10.598 10.017 1.00 14.58 50 TYR B C 1
ATOM 1486 O O . TYR B 1 16 ? 21.711 -10.475 8.915 1.00 18.19 50 TYR B O 1
ATOM 1504 N N . THR B 1 17 ? 19.884 -10.872 10.150 1.00 14.05 51 THR B N 1
ATOM 1505 C CA . THR B 1 17 ? 19.020 -10.994 8.988 1.00 12.08 51 THR B CA 1
ATOM 1506 C C . THR B 1 17 ? 18.892 -9.632 8.314 1.00 13.66 51 THR B C 1
ATOM 1507 O O . THR B 1 17 ? 18.57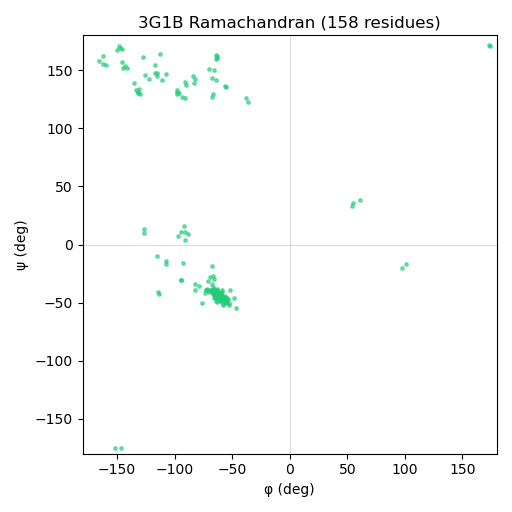3 -8.639 8.977 1.00 14.11 51 THR B O 1
ATOM 1518 N N . PRO B 1 18 ? 19.121 -9.569 6.992 1.00 13.67 52 PRO B N 1
ATOM 1519 C CA . PRO B 1 18 ? 18.997 -8.270 6.323 1.00 14.45 52 PRO B CA 1
ATOM 1520 C C . PRO B 1 18 ? 17.561 -7.742 6.281 1.00 10.89 52 PRO B C 1
ATOM 1521 O O . PRO B 1 18 ? 16.612 -8.511 6.105 1.00 12.44 52 PRO B O 1
ATOM 1532 N N . ALA B 1 19 ? 17.411 -6.425 6.428 1.00 11.65 53 ALA B N 1
ATOM 1533 C CA . ALA B 1 19 ? 16.135 -5.759 6.295 1.00 12.39 53 ALA B CA 1
ATOM 1534 C C . ALA B 1 19 ? 15.384 -6.180 5.039 1.00 13.76 53 ALA B C 1
ATOM 1535 O O . ALA B 1 19 ? 14.198 -6.437 5.090 1.00 12.36 53 ALA B O 1
ATOM 1542 N N . GLU B 1 20 ? 16.070 -6.230 3.903 1.00 13.50 54 GLU B N 1
ATOM 1543 C CA . GLU B 1 20 ? 15.391 -6.508 2.649 1.00 12.05 54 GLU B CA 1
ATOM 1544 C C . GLU B 1 20 ? 14.879 -7.940 2.572 1.00 10.26 54 GLU B C 1
ATOM 1545 O O . GLU B 1 20 ? 13.880 -8.201 1.919 1.00 12.85 54 GLU B O 1
ATOM 1557 N N . PHE B 1 21 ? 15.532 -8.854 3.271 1.00 13.07 55 PHE B N 1
ATOM 1558 C CA . PHE B 1 21 ? 15.021 -10.214 3.329 1.00 12.22 55 PHE B CA 1
ATOM 1559 C C . PHE B 1 21 ? 13.739 -10.265 4.162 1.00 10.41 55 PHE B C 1
ATOM 1560 O O . PHE B 1 21 ? 12.795 -10.985 3.836 1.00 11.02 55 PHE B O 1
ATOM 1577 N N . VAL B 1 22 ? 13.691 -9.503 5.248 1.00 11.56 56 VAL B N 1
ATOM 1578 C CA . VAL B 1 22 ? 12.464 -9.449 6.034 1.00 10.09 56 VAL B CA 1
ATOM 1579 C C . VAL B 1 22 ? 11.294 -8.890 5.208 1.00 9.99 56 VAL B C 1
ATOM 1580 O O . VAL B 1 22 ? 10.187 -9.418 5.249 1.00 11.30 56 VAL B O 1
ATOM 1593 N N . VAL B 1 23 ? 11.531 -7.821 4.450 1.00 10.41 57 VAL B N 1
ATOM 1594 C CA . VAL B 1 23 ? 10.496 -7.308 3.579 1.00 10.90 57 VAL B CA 1
ATOM 1595 C C . VAL B 1 23 ? 10.066 -8.397 2.589 1.00 10.94 57 VAL B C 1
ATOM 1596 O O . VAL B 1 23 ? 8.881 -8.572 2.346 1.00 13.08 57 VAL B O 1
ATOM 1609 N N . TYR B 1 24 ? 11.033 -9.094 2.001 1.00 10.80 58 TYR B N 1
ATOM 1610 C CA . TYR B 1 24 ? 10.760 -10.180 1.051 1.00 10.83 58 TYR B CA 1
ATOM 1611 C C . TYR B 1 24 ? 9.869 -11.260 1.672 1.00 11.58 58 TYR B C 1
ATOM 1612 O O . TYR B 1 24 ? 8.886 -11.691 1.086 1.00 13.31 58 TYR B O 1
ATOM 1630 N N . VAL B 1 25 ? 10.204 -11.693 2.874 1.00 11.61 59 VAL B N 1
ATOM 1631 C CA . VAL B 1 25 ? 9.391 -12.660 3.602 1.00 12.49 59 VAL B CA 1
ATOM 1632 C C . VAL B 1 25 ? 7.960 -12.162 3.829 1.00 11.86 59 VAL B C 1
ATOM 1633 O O . VAL B 1 25 ? 6.994 -12.902 3.640 1.00 12.34 59 VAL B O 1
ATOM 1646 N N . LEU B 1 26 ? 7.817 -10.911 4.247 1.00 12.17 60 LEU B N 1
ATOM 1647 C CA . LEU B 1 26 ? 6.487 -10.356 4.511 1.00 11.64 60 LEU B CA 1
ATOM 1648 C C . LEU B 1 26 ? 5.641 -10.307 3.222 1.00 11.52 60 LEU B C 1
ATOM 1649 O O . LEU B 1 26 ? 4.441 -10.614 3.222 1.00 12.69 60 LEU B O 1
ATOM 1665 N N . GLU B 1 27 ? 6.279 -9.963 2.114 1.00 11.22 61 GLU B N 1
ATOM 1666 C CA . GLU B 1 27 ? 5.600 -9.915 0.826 1.00 12.93 61 GLU B CA 1
ATOM 1667 C C . GLU B 1 27 ? 5.280 -11.320 0.316 1.00 14.86 61 GLU B C 1
ATOM 1668 O O . GLU B 1 27 ? 4.206 -11.550 -0.242 1.00 15.56 61 GLU B O 1
ATOM 1680 N N . ARG B 1 28 ? 6.195 -12.264 0.529 1.00 13.22 62 ARG B N 1
ATOM 1681 C CA . ARG B 1 28 ? 6.060 -13.576 -0.092 1.00 14.31 62 ARG B CA 1
ATOM 1682 C C . ARG B 1 28 ? 5.123 -14.506 0.668 1.00 16.19 62 ARG B C 1
ATOM 1683 O O . ARG B 1 28 ? 4.357 -15.258 0.051 1.00 15.83 62 ARG B O 1
ATOM 1704 N N . PHE B 1 29 ? 5.181 -14.457 1.997 1.00 13.10 63 PHE B N 1
ATOM 1705 C CA . PHE B 1 29 ? 4.430 -15.401 2.823 1.00 12.16 63 PHE B CA 1
ATOM 1706 C C . PHE B 1 29 ? 3.217 -14.812 3.552 1.00 12.40 63 PHE B C 1
ATOM 1707 O O . PHE B 1 29 ? 2.373 -15.560 4.052 1.00 15.69 63 PHE B O 1
ATOM 1724 N N . PHE B 1 30 ? 3.116 -13.491 3.619 1.00 12.38 64 PHE B N 1
ATOM 1725 C CA . PHE B 1 30 ? 2.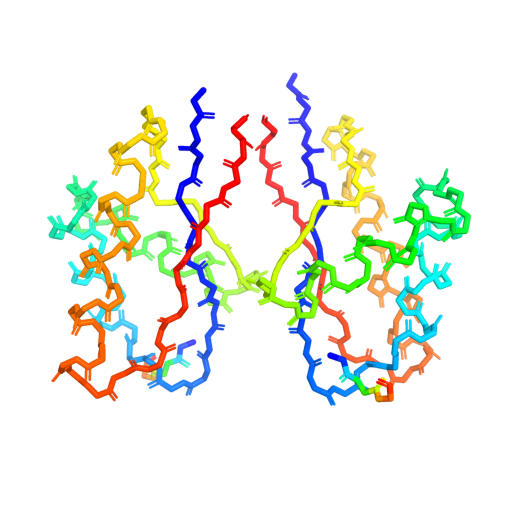058 -12.858 4.398 1.00 12.04 64 PHE B CA 1
ATOM 1726 C C . PHE B 1 30 ? 1.224 -11.846 3.601 1.00 11.29 64 PHE B C 1
ATOM 1727 O O . PHE B 1 30 ? 0.476 -11.051 4.167 1.00 13.74 64 PHE B O 1
ATOM 1744 N N . ASN B 1 31 ? 1.382 -11.895 2.285 1.00 13.53 65 ASN B N 1
ATOM 1745 C CA . ASN B 1 31 ? 0.578 -11.081 1.371 1.00 13.46 65 ASN B CA 1
ATOM 1746 C C . ASN B 1 31 ? 0.605 -9.575 1.686 1.00 13.98 65 ASN B C 1
ATOM 1747 O O . ASN B 1 31 ? -0.369 -8.853 1.468 1.00 15.88 65 ASN B O 1
ATOM 1758 N N . LYS B 1 32 ? 1.732 -9.093 2.178 1.00 12.97 66 LYS B N 1
ATOM 1759 C CA . LYS B 1 32 ? 1.859 -7.680 2.524 1.00 15.56 66 LYS B CA 1
ATOM 1760 C C . LYS B 1 32 ? 2.191 -6.825 1.305 1.00 13.52 66 LYS B C 1
ATOM 1761 O O . LYS B 1 32 ? 2.989 -7.206 0.453 1.00 13.94 66 LYS B O 1
ATOM 1780 N N . SER B 1 33 ? 1.556 -5.666 1.220 1.00 14.05 67 SER B N 1
ATOM 1781 C CA . SER B 1 33 ? 1.970 -4.653 0.259 1.00 11.40 67 SER B CA 1
ATOM 1782 C C . SER B 1 33 ? 3.381 -4.209 0.594 1.00 11.64 67 SER B C 1
ATOM 1783 O O . SER B 1 33 ? 3.849 -4.416 1.714 1.00 13.06 67 SER B O 1
ATOM 1791 N N . ARG B 1 34 ? 4.063 -3.582 -0.348 1.00 11.81 68 ARG B N 1
ATOM 1792 C CA . ARG B 1 34 ? 5.404 -3.104 -0.099 1.00 12.59 68 ARG B CA 1
ATOM 1793 C C . ARG B 1 34 ? 5.416 -2.149 1.090 1.00 14.54 68 ARG B C 1
ATOM 1794 O O . ARG B 1 34 ? 6.273 -2.246 1.964 1.00 13.90 68 ARG B O 1
ATOM 1815 N N . GLU B 1 35 ? 4.462 -1.232 1.149 1.00 13.98 69 GLU B N 1
ATOM 1816 C CA . GLU B 1 35 ? 4.438 -0.275 2.251 1.00 11.46 69 GLU B CA 1
ATOM 1817 C C . GLU B 1 35 ? 4.213 -0.973 3.596 1.00 13.08 69 GLU B C 1
ATOM 1818 O O . GLU B 1 35 ? 4.888 -0.672 4.582 1.00 13.36 69 GLU B O 1
ATOM 1830 N N . ASP B 1 36 ? 3.266 -1.894 3.653 1.00 11.94 70 ASP B N 1
ATOM 1831 C CA . ASP B 1 36 ? 2.994 -2.594 4.900 1.00 12.96 70 ASP B CA 1
ATOM 1832 C C . ASP B 1 36 ? 4.189 -3.450 5.304 1.00 11.80 70 ASP B C 1
ATOM 1833 O O . ASP B 1 36 ? 4.527 -3.527 6.485 1.00 14.20 70 ASP B O 1
ATOM 1842 N N . ALA B 1 37 ? 4.817 -4.112 4.337 1.00 11.93 71 ALA B N 1
ATOM 1843 C CA . ALA B 1 37 ? 5.979 -4.944 4.628 1.00 11.25 71 ALA B CA 1
ATOM 1844 C C . ALA B 1 37 ? 7.103 -4.096 5.192 1.00 12.47 71 ALA B C 1
ATOM 1845 O O . ALA B 1 37 ? 7.778 -4.482 6.142 1.00 12.47 71 ALA B O 1
ATOM 1852 N N . THR B 1 38 ? 7.318 -2.928 4.608 1.00 10.67 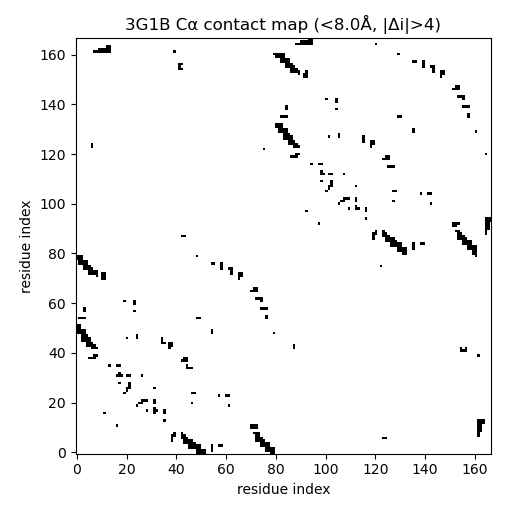72 THR B N 1
ATOM 1853 C CA . THR B 1 38 ? 8.367 -2.047 5.068 1.00 10.59 72 THR B CA 1
ATOM 1854 C C . THR B 1 38 ? 8.079 -1.564 6.488 1.00 11.03 72 THR B C 1
ATOM 1855 O O . THR B 1 38 ? 8.983 -1.526 7.331 1.00 11.50 72 THR B O 1
ATOM 1866 N N . ARG B 1 39 ? 6.829 -1.208 6.767 1.00 11.05 73 ARG B N 1
ATOM 1867 C CA . ARG B 1 39 ? 6.489 -0.686 8.079 1.00 12.15 73 ARG B CA 1
ATOM 1868 C C . ARG B 1 39 ? 6.616 -1.767 9.145 1.00 10.46 73 ARG B C 1
ATOM 1869 O O . ARG B 1 39 ? 7.123 -1.507 10.235 1.00 12.08 73 ARG B O 1
ATOM 1890 N N . ILE B 1 40 ? 6.177 -2.983 8.833 1.00 11.43 74 ILE B N 1
ATOM 1891 C CA . ILE B 1 40 ? 6.295 -4.083 9.795 1.00 11.90 74 ILE B CA 1
ATOM 1892 C C . ILE B 1 40 ? 7.772 -4.390 10.034 1.00 10.67 74 ILE B C 1
ATOM 1893 O O . ILE B 1 40 ? 8.189 -4.553 11.175 1.00 12.36 74 ILE B O 1
ATOM 1909 N N . MET B 1 41 ? 8.566 -4.470 8.972 1.00 11.46 75 MET B N 1
ATOM 1910 C CA . MET B 1 41 ? 9.995 -4.699 9.117 1.00 10.96 75 MET B CA 1
ATOM 1911 C C . MET B 1 41 ? 10.611 -3.674 10.061 1.00 9.42 75 MET B C 1
ATOM 1912 O O . MET B 1 41 ? 11.366 -4.022 10.978 1.00 10.09 75 MET B O 1
ATOM 1926 N N . LEU B 1 42 ? 10.274 -2.395 9.868 1.00 10.07 76 LEU B N 1
ATOM 1927 C CA . LEU B 1 42 ? 10.849 -1.341 10.697 1.00 11.88 76 LEU B CA 1
ATOM 1928 C C . LEU B 1 42 ? 10.342 -1.422 12.136 1.00 11.95 76 LEU B C 1
ATOM 1929 O O . LEU B 1 42 ? 11.109 -1.246 13.099 1.00 12.54 76 LEU B O 1
ATOM 1945 N N . HIS B 1 43 ? 9.065 -1.735 12.292 1.00 12.30 77 HIS B N 1
ATOM 1946 C CA . HIS B 1 43 ? 8.495 -1.899 13.611 1.00 13.58 77 HIS B CA 1
ATOM 1947 C C . HIS B 1 43 ? 9.192 -3.016 14.396 1.00 12.74 77 HIS B C 1
ATOM 1948 O O . HIS B 1 43 ? 9.484 -2.866 15.574 1.00 13.07 77 HIS B O 1
ATOM 1962 N N . VAL B 1 44 ? 9.466 -4.136 13.739 1.00 12.23 78 VAL B N 1
ATOM 1963 C CA . VAL B 1 44 ? 10.137 -5.240 14.412 1.00 11.34 78 VAL B CA 1
ATOM 1964 C C . VAL B 1 44 ? 11.546 -4.841 14.828 1.00 10.11 78 VAL B C 1
ATOM 1965 O O . VAL B 1 44 ? 11.997 -5.161 15.926 1.00 12.70 78 VAL B O 1
ATOM 1978 N N . HIS B 1 45 ? 12.239 -4.106 13.967 1.00 10.96 79 HIS B N 1
ATOM 1979 C CA . HIS B 1 45 ? 13.566 -3.598 14.278 1.00 12.61 79 HIS B CA 1
ATOM 1980 C C . HIS B 1 45 ? 13.520 -2.699 15.525 1.00 14.84 79 HIS B C 1
ATOM 1981 O O . HIS B 1 45 ? 14.380 -2.795 16.404 1.00 16.57 79 HIS B O 1
ATOM 1995 N N . GLN B 1 46 ? 12.496 -1.856 15.610 1.00 11.70 80 GLN B N 1
ATOM 1996 C CA . GLN B 1 46 ? 12.362 -0.866 16.685 1.00 13.00 80 GLN B CA 1
ATOM 1997 C C . GLN B 1 46 ? 11.840 -1.460 17.995 1.00 14.48 80 GLN B C 1
ATOM 1998 O O . GLN B 1 46 ? 12.239 -1.035 19.083 1.00 17.56 80 GLN B O 1
ATOM 2012 N N . ASN B 1 47 ? 10.939 -2.427 17.889 1.00 14.46 81 ASN B N 1
ATOM 2013 C CA . ASN B 1 47 ? 10.184 -2.941 19.020 1.00 13.93 81 ASN B CA 1
ATOM 2014 C C . ASN B 1 47 ? 10.637 -4.342 19.446 1.00 11.89 81 ASN B C 1
ATOM 2015 O O . ASN B 1 47 ? 10.341 -4.767 20.547 1.00 16.26 81 ASN B O 1
ATOM 2026 N N . GLY B 1 48 ? 11.366 -5.054 18.592 1.00 11.31 82 GLY B N 1
ATOM 2027 C CA . GLY B 1 48 ? 11.882 -6.377 18.939 1.00 11.57 82 GLY B CA 1
ATOM 2028 C C . GLY B 1 48 ? 11.043 -7.546 18.426 1.00 10.36 82 GLY B C 1
ATOM 2029 O O . GLY B 1 48 ? 11.519 -8.693 18.317 1.00 12.26 82 GLY B O 1
ATOM 2033 N N . VAL B 1 49 ? 9.787 -7.260 18.106 1.00 11.75 83 VAL B N 1
ATOM 2034 C CA . VAL B 1 49 ? 8.830 -8.289 17.713 1.00 11.26 83 VAL B CA 1
ATOM 2035 C C . VAL B 1 49 ? 7.718 -7.596 16.945 1.00 12.59 83 VAL B C 1
ATOM 2036 O O . VAL B 1 49 ? 7.486 -6.395 17.122 1.00 12.57 83 VAL B O 1
ATOM 2049 N N . GLY B 1 50 ? 7.053 -8.337 16.073 1.00 11.37 84 GLY B N 1
ATOM 2050 C CA . GLY B 1 50 ? 5.927 -7.786 15.334 1.00 13.02 84 GLY B CA 1
ATOM 2051 C C . GLY B 1 50 ? 5.051 -8.857 14.735 1.00 10.28 84 GLY B C 1
ATOM 2052 O O . GLY B 1 50 ? 5.470 -10.001 14.568 1.00 13.00 84 GLY B O 1
ATOM 2056 N N . VAL B 1 51 ? 3.837 -8.459 14.383 1.00 13.69 85 VAL B N 1
ATOM 2057 C CA . VAL B 1 51 ? 2.824 -9.365 13.853 1.00 12.96 85 VAL B CA 1
ATOM 2058 C C . VAL B 1 51 ? 2.846 -9.401 12.325 1.00 13.15 85 VAL B C 1
ATOM 2059 O O . VAL B 1 51 ? 2.796 -8.357 11.661 1.00 14.49 85 VAL B O 1
ATOM 2072 N N . CYS B 1 52 ? 2.944 -10.609 11.781 1.00 14.11 86 CYS B N 1
ATOM 2073 C CA . CYS B 1 52 ? 2.974 -10.828 10.344 1.00 13.52 86 CYS B CA 1
ATOM 2074 C C . CYS B 1 52 ? 1.613 -11.127 9.747 1.00 15.40 86 CYS B C 1
ATOM 2075 O O . CYS B 1 52 ? 1.383 -10.840 8.576 1.00 14.78 86 CYS B O 1
ATOM 2083 N N . GLY B 1 53 ? 0.743 -11.755 10.534 1.00 12.63 87 GLY B N 1
ATOM 2084 C CA . GLY B 1 53 ? -0.579 -12.160 10.074 1.00 12.50 87 GLY B CA 1
ATOM 2085 C C . GLY B 1 53 ? -1.307 -12.999 11.099 1.00 13.52 87 GLY B C 1
ATOM 2086 O O . GLY B 1 53 ? -0.728 -13.371 12.108 1.00 13.92 87 GLY B O 1
ATOM 2090 N N . VAL B 1 54 ? -2.584 -13.266 10.839 1.00 13.53 88 VAL B N 1
ATOM 2091 C CA . VAL B 1 54 ? -3.452 -14.021 11.734 1.00 12.68 88 VAL B CA 1
ATOM 2092 C C . VAL B 1 54 ? -4.170 -15.084 10.901 1.00 13.05 88 VAL B C 1
ATOM 2093 O O . VAL B 1 54 ? -4.722 -14.781 9.841 1.00 14.73 88 VAL B O 1
ATOM 2106 N N . TYR B 1 55 ? -4.138 -16.324 11.385 1.00 12.56 89 TYR B N 1
ATOM 2107 C CA . TYR B 1 55 ? -4.623 -17.471 10.633 1.00 12.77 89 TYR B CA 1
ATOM 2108 C C . TYR B 1 55 ? -5.178 -18.494 11.597 1.00 13.93 89 TYR B C 1
ATOM 2109 O O . TYR B 1 55 ? -4.994 -18.408 12.807 1.00 12.70 89 TYR B O 1
ATOM 2127 N N . THR B 1 56 ? -5.831 -19.507 11.054 1.00 13.92 90 THR B N 1
ATOM 2128 C CA . THR B 1 56 ? -6.201 -20.653 11.865 1.00 14.93 90 THR B CA 1
ATOM 2129 C C . THR B 1 56 ? -4.933 -21.349 12.360 1.00 13.06 90 THR B C 1
ATOM 2130 O O . THR B 1 56 ? -3.855 -21.165 11.784 1.00 13.96 90 THR B O 1
ATOM 2141 N N . TYR B 1 57 ? -5.049 -22.134 13.426 1.00 12.53 91 TYR B N 1
ATOM 2142 C CA . TYR B 1 57 ? -3.901 -22.777 14.061 1.00 11.68 91 TYR B CA 1
ATOM 2143 C C . TYR B 1 57 ? -2.961 -23.443 13.065 1.00 11.42 91 TYR B C 1
ATOM 2144 O O . TYR B 1 57 ? -1.764 -23.164 13.045 1.00 12.90 91 TYR B O 1
ATOM 2162 N N . GLU B 1 58 ? -3.503 -24.325 12.241 1.00 12.18 92 GLU B N 1
ATOM 2163 C CA . GLU B 1 58 ? -2.674 -25.147 11.377 1.00 12.09 92 GLU B CA 1
ATOM 2164 C C . GLU B 1 58 ? -2.051 -24.338 10.251 1.00 11.12 92 GLU B C 1
ATOM 2165 O O . GLU B 1 58 ? -0.938 -24.648 9.809 1.00 12.53 92 GLU B O 1
ATOM 2177 N N . VAL B 1 59 ? -2.747 -23.302 9.785 1.00 12.41 93 VAL B N 1
ATOM 2178 C CA . VAL B 1 59 ? -2.196 -22.432 8.744 1.00 12.79 93 VAL B CA 1
ATOM 2179 C C . VAL B 1 59 ? -1.091 -21.570 9.349 1.00 13.88 93 VAL B C 1
ATOM 2180 O O . VAL B 1 59 ? -0.059 -21.335 8.721 1.00 11.77 93 VAL B O 1
ATOM 2193 N N . ALA B 1 60 ? -1.289 -21.096 10.574 1.00 12.92 94 ALA B N 1
ATOM 2194 C CA . ALA B 1 60 ? -0.246 -20.345 11.250 1.00 11.07 94 ALA B CA 1
ATOM 2195 C C . ALA B 1 60 ? 1.026 -21.200 11.372 1.00 12.05 94 ALA B C 1
ATOM 2196 O O . ALA B 1 60 ? 2.137 -20.720 11.116 1.00 11.52 94 ALA B O 1
ATOM 2203 N N . GLU B 1 61 ? 0.867 -22.463 11.774 1.00 11.74 95 GLU B N 1
ATOM 2204 C CA . GLU B 1 61 ? 2.007 -23.364 11.899 1.00 11.70 95 GLU B CA 1
ATOM 2205 C C . GLU B 1 61 ? 2.699 -23.487 10.555 1.00 11.22 95 GLU B C 1
ATOM 2206 O O . GLU B 1 61 ? 3.924 -23.548 10.469 1.00 11.26 95 GLU B O 1
ATOM 2218 N N . THR B 1 62 ? 1.906 -23.530 9.494 1.00 12.13 96 THR B N 1
ATOM 2219 C CA . THR B 1 62 ? 2.441 -23.691 8.150 1.00 12.59 96 THR B CA 1
ATOM 2220 C C . THR B 1 62 ? 3.280 -22.470 7.773 1.00 11.55 96 THR B C 1
ATOM 2221 O O . THR B 1 62 ? 4.388 -22.597 7.261 1.00 10.80 96 THR B O 1
ATOM 2232 N N . LYS B 1 63 ? 2.763 -21.279 8.063 1.00 11.41 97 LYS B N 1
ATOM 2233 C CA . LYS B 1 63 ? 3.484 -20.055 7.770 1.00 10.62 97 LYS B CA 1
ATOM 2234 C C . LYS B 1 63 ? 4.788 -19.970 8.553 1.00 10.99 97 LYS B C 1
ATOM 2235 O O . LYS B 1 63 ? 5.820 -19.578 8.006 1.00 11.85 97 LYS B O 1
ATOM 2254 N N . VAL B 1 64 ? 4.737 -20.284 9.849 1.00 9.95 98 VAL B N 1
ATOM 2255 C CA . VAL B 1 64 ? 5.931 -20.281 10.688 1.00 9.73 98 VAL B CA 1
ATOM 2256 C C . VAL B 1 64 ? 6.983 -21.185 10.062 1.00 11.28 98 VAL B C 1
ATOM 2257 O O . VAL B 1 64 ? 8.137 -20.798 9.903 1.00 11.69 98 VAL B O 1
ATOM 2270 N N . ALA B 1 65 ? 6.582 -22.401 9.715 1.00 10.02 99 ALA B N 1
ATOM 2271 C CA . ALA B 1 65 ? 7.490 -23.358 9.095 1.00 10.95 99 ALA B CA 1
ATOM 2272 C C . ALA B 1 65 ? 8.064 -22.852 7.771 1.00 11.37 99 ALA B C 1
ATOM 2273 O O . ALA B 1 65 ? 9.265 -22.958 7.526 1.00 10.76 99 ALA B O 1
ATOM 2280 N N . GLN B 1 66 ? 7.219 -22.283 6.923 1.00 11.07 100 GLN B N 1
ATOM 2281 C CA . GLN B 1 66 ? 7.699 -21.776 5.640 1.00 10.16 100 GLN B CA 1
ATOM 2282 C C . GLN B 1 66 ? 8.699 -20.656 5.811 1.00 11.24 100 GLN B C 1
ATOM 2283 O O . GLN B 1 66 ? 9.663 -20.565 5.065 1.00 11.69 100 GLN B O 1
ATOM 2297 N N . VAL B 1 67 ? 8.482 -19.791 6.794 1.00 9.91 101 VAL B N 1
ATOM 2298 C CA . VAL B 1 67 ? 9.428 -18.704 7.065 1.00 10.66 101 VAL B CA 1
ATOM 2299 C C . VAL B 1 67 ? 10.776 -19.251 7.543 1.00 10.46 101 VAL B C 1
ATOM 2300 O O . VAL B 1 67 ? 11.838 -18.819 7.083 1.00 10.28 101 VAL B O 1
ATOM 2313 N N . ILE B 1 68 ? 10.759 -20.200 8.472 1.00 10.46 102 ILE B N 1
ATOM 2314 C CA . ILE B 1 68 ? 12.003 -20.744 8.994 1.00 10.20 102 ILE B CA 1
ATOM 2315 C C . ILE B 1 68 ? 12.773 -21.452 7.877 1.00 9.77 102 ILE B C 1
ATOM 2316 O O . ILE B 1 68 ? 13.977 -21.261 7.703 1.00 10.76 102 ILE B O 1
ATOM 2332 N N . ASP B 1 69 ? 12.078 -22.296 7.140 1.00 10.93 103 ASP B N 1
ATOM 2333 C CA . ASP B 1 69 ? 12.672 -22.964 5.982 1.00 10.33 103 ASP B CA 1
ATOM 2334 C C . ASP B 1 69 ? 13.314 -21.951 5.009 1.00 11.56 103 ASP B C 1
ATOM 2335 O O . ASP B 1 69 ? 14.485 -22.067 4.644 1.00 11.14 103 ASP B O 1
ATOM 2344 N N . SER B 1 70 ? 12.565 -20.932 4.610 1.00 12.35 104 SER B N 1
ATOM 2345 C CA . SER B 1 70 ? 13.102 -19.929 3.707 1.00 11.10 104 SER B CA 1
ATOM 2346 C C . SER B 1 70 ? 14.302 -19.237 4.336 1.00 10.55 104 SER B C 1
ATOM 2347 O O . SER B 1 70 ? 15.353 -19.087 3.697 1.00 11.73 104 SER B O 1
ATOM 2355 N N . ALA B 1 71 ? 14.179 -18.819 5.586 1.00 10.20 105 ALA B N 1
ATOM 2356 C CA . ALA B 1 71 ? 15.253 -18.056 6.209 1.00 11.77 105 ALA B CA 1
ATOM 2357 C C . ALA B 1 71 ? 16.542 -18.867 6.263 1.00 11.91 105 ALA B C 1
ATOM 2358 O O . ALA B 1 71 ? 17.601 -18.371 5.870 1.00 11.75 105 ALA B O 1
ATOM 2365 N N . ARG B 1 72 ? 16.474 -20.109 6.736 1.00 10.99 106 ARG B N 1
ATOM 2366 C CA . ARG B 1 72 ? 17.690 -20.895 6.840 1.00 11.29 106 ARG B CA 1
ATOM 2367 C C . ARG B 1 72 ? 18.292 -21.211 5.456 1.00 12.10 106 ARG B C 1
ATOM 2368 O O . ARG B 1 72 ? 19.515 -21.202 5.313 1.00 13.85 106 ARG B O 1
ATOM 2389 N N . ARG B 1 73 ? 17.465 -21.482 4.453 1.00 11.48 107 ARG B N 1
ATOM 2390 C CA . ARG B 1 73 ? 17.996 -21.727 3.119 1.00 11.98 107 ARG B CA 1
ATOM 2391 C C . ARG B 1 73 ? 18.612 -20.452 2.517 1.00 13.18 107 ARG B C 1
ATOM 2392 O O . ARG B 1 73 ? 19.398 -20.529 1.577 1.00 13.71 107 ARG B O 1
ATOM 2413 N N . HIS B 1 74 ? 18.253 -19.294 3.064 1.00 13.05 108 HIS B N 1
ATOM 2414 C CA . HIS B 1 74 ? 18.853 -18.022 2.661 1.00 13.38 108 HIS B CA 1
ATOM 2415 C C . HIS B 1 74 ? 19.980 -17.635 3.623 1.00 15.58 108 HIS B C 1
ATOM 2416 O O . HIS B 1 74 ? 20.490 -16.521 3.542 1.00 18.30 108 HIS B O 1
ATOM 2430 N N . GLN B 1 75 ? 20.350 -18.531 4.539 1.00 14.61 109 GLN B N 1
ATOM 2431 C CA A GLN B 1 75 ? 21.513 -18.314 5.388 0.63 14.90 109 GLN B CA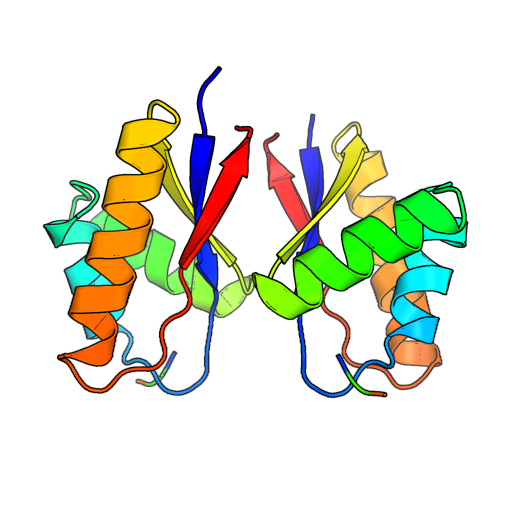 1
ATOM 2432 C CA B GLN B 1 75 ? 21.498 -18.342 5.431 0.37 14.97 109 GLN B CA 1
ATOM 2433 C C . GLN B 1 75 ? 21.280 -17.248 6.463 1.00 16.36 109 GLN B C 1
ATOM 2434 O O . GLN B 1 75 ? 22.220 -16.552 6.864 1.00 18.40 109 GLN B O 1
ATOM 2461 N N . HIS B 1 76 ? 20.041 -17.125 6.928 1.00 11.43 110 HIS B N 1
ATOM 2462 C CA . HIS B 1 76 ? 19.699 -16.132 7.940 1.00 12.14 110 HIS B CA 1
ATOM 2463 C C . HIS B 1 76 ? 19.028 -16.789 9.132 1.00 12.54 110 HIS B C 1
ATOM 2464 O O . HIS B 1 76 ? 18.284 -17.751 8.954 1.00 12.39 110 HIS B O 1
ATOM 2478 N N . PRO B 1 77 ? 19.270 -16.260 10.343 1.00 11.84 111 PRO B N 1
ATOM 2479 C CA . PRO B 1 77 ? 18.788 -16.887 11.587 1.00 11.61 111 PRO B CA 1
ATOM 2480 C C . PRO B 1 77 ? 17.410 -16.396 12.049 1.00 12.58 111 PRO B C 1
ATOM 2481 O O . PRO B 1 77 ? 16.993 -16.708 13.160 1.00 13.92 111 PRO B O 1
ATOM 2492 N N . LEU B 1 78 ? 16.722 -15.650 11.195 1.00 11.66 112 LEU B N 1
ATOM 2493 C CA . LEU B 1 78 ? 15.380 -15.134 11.473 1.00 10.31 112 LEU B CA 1
ATOM 2494 C C . LEU B 1 78 ? 14.510 -16.108 12.270 1.00 12.03 112 LEU B C 1
ATOM 2495 O O . LEU B 1 78 ? 14.294 -17.254 11.856 1.00 12.08 112 LEU B O 1
ATOM 2511 N N . GLN B 1 79 ? 14.023 -15.644 13.419 1.00 11.44 113 GLN B N 1
ATOM 2512 C CA . GLN B 1 79 ? 13.145 -16.414 14.290 1.00 11.60 113 GLN B CA 1
ATOM 2513 C C . GLN B 1 79 ? 11.688 -16.033 14.060 1.00 12.43 113 GLN B C 1
ATOM 2514 O O . GLN B 1 79 ? 11.332 -14.855 13.998 1.00 13.15 113 GLN B O 1
ATOM 2528 N N . CYS B 1 80 ? 10.855 -17.057 13.933 1.00 11.78 114 CYS B N 1
ATOM 2529 C CA . CYS B 1 80 ? 9.436 -16.909 13.663 1.00 11.98 114 CYS B CA 1
ATOM 2530 C C . CYS B 1 80 ? 8.690 -17.865 14.598 1.00 13.29 114 CYS B C 1
ATOM 2531 O O . CYS B 1 80 ? 9.109 -18.992 14.834 1.00 12.82 114 CYS B O 1
ATOM 2539 N N . THR B 1 81 ? 7.578 -17.392 15.138 1.00 11.90 115 THR B N 1
ATOM 2540 C CA . THR B 1 81 ? 6.789 -18.175 16.075 1.00 11.72 115 THR B CA 1
ATOM 2541 C C . THR B 1 81 ? 5.315 -17.742 15.981 1.00 11.15 115 THR B C 1
ATOM 2542 O O . THR B 1 81 ? 4.955 -16.952 15.118 1.00 13.22 115 THR B O 1
ATOM 2553 N N . MET B 1 82 ? 4.464 -18.291 16.835 1.00 12.40 116 MET B N 1
ATOM 2554 C CA . MET B 1 82 ? 3.037 -17.964 16.806 1.00 10.93 116 MET B CA 1
ATOM 2555 C C . MET B 1 82 ? 2.495 -17.976 18.235 1.00 13.92 116 MET B C 1
ATOM 2556 O O . MET B 1 82 ? 3.090 -18.567 19.151 1.00 14.70 116 MET B O 1
ATOM 2570 N N . GLU B 1 83 ? 1.398 -17.262 18.417 1.00 13.21 117 GLU B N 1
ATOM 2571 C CA . GLU B 1 83 ? 0.720 -17.110 19.702 1.00 12.52 117 GLU B CA 1
ATOM 2572 C C . GLU B 1 83 ? -0.762 -17.053 19.415 1.00 13.88 117 GLU B C 1
ATOM 2573 O O . GLU B 1 83 ? -1.164 -16.563 18.370 1.00 13.81 117 GLU B O 1
ATOM 2585 N N . LYS B 1 84 ? -1.579 -17.486 20.364 1.00 14.84 118 LYS B N 1
ATOM 2586 C CA . LYS B 1 84 ? -3.013 -17.306 20.221 1.00 16.61 118 LYS B CA 1
ATOM 2587 C C . LYS B 1 84 ? -3.280 -15.815 20.018 1.00 15.96 118 LYS B C 1
ATOM 2588 O O . LYS B 1 84 ? -2.666 -14.968 20.674 1.00 15.04 118 LYS B O 1
ATOM 2607 N N . ASP B 1 85 ? -4.156 -15.485 19.079 1.00 14.13 119 ASP B N 1
ATOM 2608 C CA . ASP B 1 85 ? -4.460 -14.086 18.771 1.00 15.45 119 ASP B CA 1
ATOM 2609 C C . ASP B 1 85 ? -5.407 -13.469 19.791 1.00 20.01 119 ASP B C 1
ATOM 2610 O O . ASP B 1 85 ? -5.813 -12.330 19.602 1.00 21.90 119 ASP B O 1
ATOM 2620 N N . TRP C 2 1 ? 17.650 -17.153 27.544 1.00 16.20 1 TRP C N 1
ATOM 2621 C CA . TRP C 2 1 ? 18.143 -16.628 28.831 1.00 17.82 1 TRP C CA 1
ATOM 2622 C C . TRP C 2 1 ? 19.530 -17.183 29.066 1.00 29.78 1 TRP C C 1
ATOM 2623 O O . TRP C 2 1 ? 20.197 -17.656 28.141 1.00 37.99 1 TRP C O 1
ATOM 2646 N N . LEU C 2 2 ? 19.957 -17.122 30.318 1.00 28.79 2 LEU C N 1
ATOM 2647 C CA . LEU C 2 2 ? 21.180 -17.776 30.738 1.00 32.43 2 LEU C CA 1
ATOM 2648 C C . LEU C 2 2 ? 20.912 -18.660 31.961 1.00 36.18 2 LEU C C 1
ATOM 2649 O O . LEU C 2 2 ? 19.888 -18.505 32.658 1.00 24.04 2 LEU C O 1
ATOM 2653 N N . PHE C 2 3 ? 21.832 -19.590 32.214 1.00 45.77 3 PHE C N 1
ATOM 2654 C CA . PHE C 2 3 ? 21.741 -20.489 33.362 1.00 50.32 3 PHE C CA 1
ATOM 2655 C C . PHE C 2 3 ? 20.508 -21.375 33.244 1.00 46.77 3 PHE C C 1
ATOM 2656 O O . PHE C 2 3 ? 19.735 -21.248 32.292 1.00 41.56 3 PHE C O 1
ATOM 2660 N N . TRP D 2 1 ? 17.614 -5.623 12.600 1.00 15.63 1 TRP D N 1
ATOM 2661 C CA . TRP D 2 1 ? 18.108 -6.237 11.353 1.00 12.90 1 TRP D CA 1
ATOM 2662 C C . TRP D 2 1 ? 19.429 -5.615 10.958 1.00 18.61 1 TRP D C 1
ATOM 2663 O O . TRP D 2 1 ? 19.839 -4.567 11.491 1.00 20.79 1 TRP D O 1
ATOM 2686 N N . LEU D 2 2 ? 20.064 -6.244 9.983 1.00 16.43 2 LEU D N 1
ATOM 2687 C CA . LEU D 2 2 ? 21.184 -5.657 9.267 1.00 24.34 2 LEU D CA 1
ATOM 2688 C C . LEU D 2 2 ? 20.736 -4.730 8.117 1.00 21.75 2 LEU D C 1
ATOM 2689 O O . LEU D 2 2 ? 19.730 -4.969 7.433 1.00 19.40 2 LEU D O 1
ATOM 2705 N N . PHE D 2 3 ? 21.508 -3.674 7.902 1.00 21.50 3 PHE D N 1
ATOM 2706 C CA . PHE D 2 3 ? 21.313 -2.765 6.764 1.00 27.12 3 PHE D CA 1
ATOM 2707 C C . PHE D 2 3 ? 19.996 -1.989 6.842 1.00 31.85 3 PHE D C 1
ATOM 2708 O O . PHE D 2 3 ? 19.520 -1.658 7.929 1.00 32.78 3 PHE D O 1
#

Secondary structure (DSSP, 8-state):
-EEEEEE--SSSBHHHHHHHHHHHH---HHHHHHHHHHHHHHSEEEEEEE-HHHHHHHHHHHHHHHHHTT---EEEEEE-/-EEEEEEE--SSSBHHHHHHHHHHHS---HHHHHHHHHHHHHHSEEEEEEEEHHHHHHHHHHHHHHHHHTT---EEEEEE-/-B-/-B-

CATH classification: 3.30.1390.10

InterPro domains:
  IPR003769 Adaptor protein ClpS, core [PF02617] (36-115)
  IPR014719 Ribosomal protein bL12, C-terminal/adaptor protein ClpS-like [G3DSA:3.30.1390.10] (20-119)
  IPR014719 Ribosomal protein bL12, C-terminal/adaptor protein ClpS-like [SSF54736] (34-118)
  IPR022935 ATP-dependent Clp protease adaptor protein ClpS [MF_00302] (25-114)
  IPR022935 ATP-dependent Clp protease adaptor protein ClpS [PTHR33473] (32-118)

Organism: Caulobacter vibrioides (strain ATCC 19089 / CIP 103742 / CB 15) (NCBI:txid190650)

Nearest PDB structures (foldseek):
  3dnj-assembly2_A  TM=1.012E+00  e=4.664E-16  Caulobacter vibrioides
  3gq1-assembly2_B  T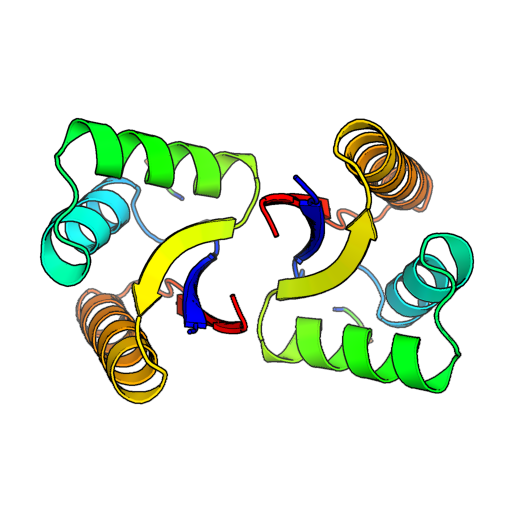M=1.010E+00  e=8.097E-15  Caulobacter vibrioides
  3g3p-assembly1_B  TM=1.011E+00  e=9.880E-15  Caulobacter vibrioides
  1r6o-assembly1_C  TM=1.002E+00  e=1.073E-10  Escherichia coli
  3o1f-assembly2_B  TM=9.988E-01  e=1.309E-10  Escherichia coli

B-factor: mean 19.86, std 10.46, range [9.06, 72.02]

Solvent-accessible surface area: 9000 Å² total; per-residue (Å²): 130,52,9,0,0,0,6,41,20,112,161,0,39,13,116,16,0,25,71,0,0,64,150,21,10,128,50,72,188,145,39,0,47,142,8,18,85,68,0,88,129,45,2,0,1,49,0,11,61,48,72,99,114,65,0,81,66,37,19,56,76,0,63,72,2,0,102,154,82,153,33,53,0,78,10,18,40,18,149,72,113,88,45,11,0,0,0,8,46,28,108,155,0,25,13,146,16,0,8,74,0,0,53,155,25,9,143,55,63,154,101,66,0,44,151,30,17,81,83,0,90,146,37,9,0,1,48,0,12,60,48,69,102,113,67,0,80,66,45,19,57,75,0,62,72,3,0,107,156,70,149,36,58,0,66,8,13,35,15,126,54,14,38,118,16,71,192

Foldseek 3Di:
DKWKKWFDDDFDDLVVQLVLLCPLLVDDSVRSNVQSVVRNVPGMGTSDDDPPVSSVVSQVVSCVVQVVVVHPIHMDMDHD/DKKWKKWFDDDWDDLVVQLVLLVPLQVDDSVRSNVQSVCRVVPGMGTSDMGHPVVSVVSQVVVCVVQVVVVHPIHMDMDHD